Protein AF-A0A7S3RKN9-F1 (afdb_monomer_lite)

Structure (mmCIF, N/CA/C/O backbone):
data_AF-A0A7S3RKN9-F1
#
_entry.id   AF-A0A7S3RKN9-F1
#
loop_
_atom_site.group_PDB
_atom_site.id
_atom_site.type_symbol
_atom_site.label_atom_id
_atom_site.label_alt_id
_atom_site.label_comp_id
_atom_site.label_asym_id
_atom_site.label_entity_id
_atom_site.label_seq_id
_atom_site.pdbx_PDB_ins_code
_atom_site.Cartn_x
_atom_site.Cartn_y
_atom_site.Cartn_z
_atom_site.occupancy
_atom_site.B_iso_or_equiv
_atom_site.auth_seq_id
_atom_site.auth_comp_id
_atom_site.auth_asym_id
_atom_site.auth_atom_id
_atom_site.pdbx_PDB_model_num
ATOM 1 N N . ASP A 1 1 ? 4.032 -5.609 12.120 1.00 88.88 1 ASP A N 1
ATOM 2 C CA . ASP A 1 1 ? 2.744 -4.887 12.029 1.00 88.88 1 ASP A CA 1
ATOM 3 C C . ASP A 1 1 ? 2.445 -4.271 10.671 1.00 88.88 1 ASP A C 1
ATOM 5 O O . ASP A 1 1 ? 1.293 -4.339 10.271 1.00 88.88 1 ASP A O 1
ATOM 9 N N . TRP A 1 2 ? 3.435 -3.713 9.968 1.00 90.31 2 TRP A N 1
ATOM 10 C CA . TRP A 1 2 ? 3.248 -2.872 8.773 1.00 90.31 2 TRP A CA 1
ATOM 11 C C . TRP A 1 2 ? 3.427 -3.581 7.418 1.00 90.31 2 TRP A C 1
ATOM 13 O O . TRP A 1 2 ? 3.619 -2.929 6.403 1.00 90.31 2 TRP A O 1
ATOM 23 N N . ALA A 1 3 ? 3.388 -4.914 7.371 1.00 91.12 3 ALA A N 1
ATOM 24 C CA . ALA A 1 3 ? 3.479 -5.625 6.094 1.00 91.12 3 ALA A CA 1
ATOM 25 C C . ALA A 1 3 ? 2.218 -5.352 5.250 1.00 91.12 3 ALA A C 1
ATOM 27 O O . ALA A 1 3 ? 1.126 -5.797 5.607 1.00 91.12 3 ALA A O 1
ATOM 28 N N . ALA A 1 4 ? 2.375 -4.593 4.168 1.00 92.62 4 ALA A N 1
ATOM 29 C CA . ALA A 1 4 ? 1.299 -4.124 3.301 1.00 92.62 4 ALA A CA 1
ATOM 30 C C . ALA A 1 4 ? 1.808 -3.837 1.881 1.00 92.62 4 ALA A C 1
ATOM 32 O O . ALA A 1 4 ? 3.002 -3.919 1.585 1.00 92.62 4 ALA A O 1
ATOM 33 N N . ILE A 1 5 ? 0.874 -3.488 1.000 1.00 89.94 5 ILE A N 1
ATOM 34 C CA . ILE A 1 5 ? 1.134 -2.999 -0.348 1.00 89.94 5 ILE A CA 1
ATOM 35 C C . ILE A 1 5 ? 1.126 -1.468 -0.306 1.00 89.94 5 ILE A C 1
ATOM 37 O O . ILE A 1 5 ? 0.179 -0.859 0.192 1.00 89.94 5 ILE A O 1
ATOM 41 N N . TYR A 1 6 ? 2.170 -0.867 -0.868 1.00 91.00 6 TYR A N 1
ATOM 42 C CA . TYR A 1 6 ? 2.399 0.578 -0.901 1.00 91.00 6 TYR A CA 1
ATOM 43 C C . TYR A 1 6 ? 2.327 1.073 -2.354 1.00 91.00 6 TYR A C 1
ATOM 45 O O . TYR A 1 6 ? 3.361 1.199 -3.025 1.00 91.00 6 TYR A O 1
ATOM 53 N N . PRO A 1 7 ? 1.109 1.236 -2.910 1.00 89.88 7 PRO A N 1
ATOM 54 C CA . PRO A 1 7 ? 0.935 1.633 -4.297 1.00 89.88 7 PRO A CA 1
ATOM 55 C C . PRO A 1 7 ? 1.515 3.020 -4.555 1.00 89.88 7 PRO A C 1
ATOM 57 O O . PRO A 1 7 ? 1.286 3.970 -3.809 1.00 89.88 7 PRO A O 1
ATOM 60 N N . GLN A 1 8 ? 2.216 3.135 -5.675 1.00 87.94 8 GLN A N 1
ATOM 61 C CA . GLN A 1 8 ? 2.648 4.423 -6.195 1.00 87.94 8 GLN A CA 1
ATOM 62 C C . GLN A 1 8 ? 1.480 5.051 -6.957 1.00 87.94 8 GLN A C 1
ATOM 64 O O . GLN A 1 8 ? 0.854 4.393 -7.789 1.00 87.94 8 GLN A O 1
ATOM 69 N N . LEU A 1 9 ? 1.167 6.312 -6.655 1.00 82.81 9 LEU A N 1
ATOM 70 C CA . LEU A 1 9 ? 0.002 7.002 -7.222 1.00 82.81 9 LEU A CA 1
ATOM 71 C C . LEU A 1 9 ? 0.249 7.546 -8.635 1.00 82.81 9 LEU A C 1
ATOM 73 O O . LEU A 1 9 ? -0.689 7.965 -9.310 1.00 82.81 9 LEU A O 1
ATOM 77 N N . ASP A 1 10 ? 1.499 7.520 -9.096 1.00 82.62 10 ASP A N 1
ATOM 78 C CA . ASP A 1 10 ? 1.868 7.871 -10.458 1.00 82.62 10 ASP A CA 1
ATOM 79 C C . ASP A 1 10 ? 2.910 6.903 -11.039 1.00 82.62 10 ASP A C 1
ATOM 81 O O . ASP A 1 10 ? 3.637 6.195 -10.333 1.00 82.62 10 ASP A O 1
ATOM 85 N N . ILE A 1 11 ? 2.965 6.866 -12.371 1.00 80.62 11 ILE A N 1
ATOM 86 C CA . ILE A 1 11 ? 3.812 5.931 -13.112 1.00 80.62 11 ILE A CA 1
ATOM 87 C C . ILE A 1 11 ? 5.309 6.236 -12.978 1.00 80.62 11 ILE A C 1
ATOM 89 O O . ILE A 1 11 ? 6.124 5.319 -13.074 1.00 80.62 11 ILE A O 1
ATOM 93 N N . ALA A 1 12 ? 5.688 7.498 -12.762 1.00 81.69 12 ALA A N 1
ATOM 94 C CA . ALA A 1 12 ? 7.086 7.883 -12.626 1.00 81.69 12 ALA A CA 1
ATOM 95 C C . ALA A 1 12 ? 7.640 7.398 -11.280 1.00 81.69 12 ALA A C 1
ATOM 97 O O . ALA A 1 12 ? 8.712 6.795 -11.241 1.00 81.69 12 ALA A O 1
ATOM 98 N N . ALA A 1 13 ? 6.875 7.566 -10.200 1.00 82.06 13 ALA A N 1
ATOM 99 C CA . ALA A 1 13 ? 7.175 7.005 -8.890 1.00 82.06 13 ALA A CA 1
ATOM 100 C C . ALA A 1 13 ? 7.249 5.468 -8.938 1.00 82.06 13 ALA A C 1
ATOM 102 O O . ALA A 1 13 ? 8.218 4.883 -8.450 1.00 82.06 13 ALA A O 1
ATOM 103 N N . ALA A 1 14 ? 6.304 4.808 -9.624 1.00 84.31 14 ALA A N 1
ATOM 104 C CA . ALA A 1 14 ? 6.347 3.357 -9.842 1.00 84.31 14 ALA A CA 1
ATOM 105 C C . ALA A 1 14 ? 7.623 2.907 -10.576 1.00 84.31 14 ALA A C 1
ATOM 107 O O . ALA A 1 14 ? 8.273 1.943 -10.168 1.00 84.31 14 ALA A O 1
ATOM 108 N N . ALA A 1 15 ? 8.015 3.622 -11.633 1.00 84.19 15 ALA A N 1
ATOM 109 C CA . ALA A 1 15 ? 9.220 3.318 -12.399 1.00 84.19 15 ALA A CA 1
ATOM 110 C C . ALA A 1 15 ? 10.506 3.503 -11.577 1.00 84.19 15 ALA A C 1
ATOM 112 O O . ALA A 1 15 ? 11.421 2.684 -11.680 1.00 84.19 15 ALA A O 1
ATOM 113 N N . ASN A 1 16 ? 10.557 4.522 -10.715 1.00 84.06 16 ASN A N 1
ATOM 114 C CA . ASN A 1 16 ? 11.695 4.769 -9.827 1.00 84.06 16 ASN A CA 1
ATOM 115 C C . ASN A 1 16 ? 11.913 3.644 -8.803 1.00 84.06 16 ASN A C 1
ATOM 117 O O . ASN A 1 16 ? 13.013 3.517 -8.268 1.00 84.06 16 ASN A O 1
ATOM 121 N N . TYR A 1 17 ? 10.901 2.808 -8.554 1.00 83.25 17 TYR A N 1
ATOM 122 C CA . TYR A 1 17 ? 10.994 1.679 -7.630 1.00 83.25 17 TYR A CA 1
ATOM 123 C C . TYR A 1 17 ? 11.482 0.372 -8.282 1.00 83.25 17 TYR A C 1
ATOM 125 O O . TYR A 1 17 ? 11.813 -0.581 -7.574 1.00 83.25 17 TYR A O 1
ATOM 133 N N . LEU A 1 18 ? 11.573 0.308 -9.617 1.00 82.06 18 LEU A N 1
ATOM 134 C CA . LEU A 1 18 ? 12.048 -0.882 -10.340 1.00 82.06 18 LEU A CA 1
ATOM 135 C C . LEU A 1 18 ? 13.458 -1.339 -9.915 1.00 82.06 18 LEU A C 1
ATOM 137 O O . LEU A 1 18 ? 13.628 -2.542 -9.705 1.00 82.06 18 LEU A O 1
ATOM 141 N N . PRO A 1 19 ? 14.455 -0.445 -9.714 1.00 82.75 19 PRO A N 1
ATOM 142 C CA . PRO A 1 19 ? 15.788 -0.855 -9.274 1.00 82.75 19 PRO A CA 1
ATOM 143 C C . PRO A 1 19 ? 15.789 -1.636 -7.959 1.00 82.75 19 PRO A C 1
ATOM 145 O O . PRO A 1 19 ? 16.480 -2.645 -7.855 1.00 82.75 19 PRO A O 1
ATOM 148 N N . ASN A 1 20 ? 14.942 -1.247 -7.001 1.00 84.19 20 ASN A N 1
ATOM 149 C CA . ASN A 1 20 ? 14.831 -1.940 -5.717 1.00 84.19 20 ASN A CA 1
ATOM 150 C C . ASN A 1 20 ? 14.343 -3.395 -5.867 1.00 84.19 20 ASN A C 1
ATOM 152 O O . ASN A 1 20 ? 14.680 -4.228 -5.033 1.00 84.19 20 ASN A O 1
ATOM 156 N N . GLN A 1 21 ? 13.588 -3.735 -6.920 1.00 84.94 21 GLN A N 1
ATOM 157 C CA . GLN A 1 21 ? 13.223 -5.134 -7.187 1.00 84.94 21 GLN A CA 1
ATOM 158 C C . GLN A 1 21 ? 14.431 -5.947 -7.669 1.00 84.94 21 GLN A C 1
ATOM 160 O O . GLN A 1 21 ? 14.659 -7.063 -7.211 1.00 84.94 21 GLN A O 1
ATOM 165 N N . TRP A 1 22 ? 15.267 -5.372 -8.533 1.00 82.88 22 TRP A N 1
ATOM 166 C CA . TRP A 1 22 ? 16.481 -6.045 -9.002 1.00 82.88 22 TRP A CA 1
ATOM 167 C C . TRP A 1 22 ? 17.545 -6.173 -7.913 1.00 82.88 22 TRP A C 1
ATOM 169 O O . TRP A 1 22 ? 18.212 -7.202 -7.838 1.00 82.88 22 TRP A O 1
ATOM 179 N N . ASP A 1 23 ? 17.675 -5.175 -7.037 1.00 84.75 23 ASP A N 1
ATOM 180 C CA . ASP A 1 23 ? 18.571 -5.238 -5.875 1.00 84.75 23 ASP A CA 1
ATOM 181 C C . ASP A 1 23 ? 18.165 -6.358 -4.898 1.00 84.75 23 ASP A C 1
ATOM 183 O O . ASP A 1 23 ? 19.008 -6.907 -4.188 1.00 84.75 23 ASP A O 1
ATOM 187 N N . ARG A 1 24 ? 16.883 -6.752 -4.903 1.00 84.38 24 ARG A N 1
ATOM 188 C CA . ARG A 1 24 ? 16.360 -7.923 -4.177 1.00 84.38 24 ARG A CA 1
ATOM 189 C C . ARG A 1 24 ? 16.585 -9.252 -4.908 1.00 84.38 24 ARG A C 1
ATOM 191 O O . ARG A 1 24 ? 16.286 -10.301 -4.344 1.00 84.38 24 ARG A O 1
ATOM 198 N N . GLY A 1 25 ? 17.152 -9.224 -6.114 1.00 85.62 25 GLY A N 1
ATOM 199 C CA . GLY A 1 25 ? 17.493 -10.403 -6.911 1.00 85.62 25 GLY A CA 1
ATOM 200 C C . GLY A 1 25 ? 16.433 -10.824 -7.929 1.00 85.62 25 GLY A C 1
ATOM 201 O O . GLY A 1 25 ? 16.578 -11.890 -8.526 1.00 85.62 25 GLY A O 1
ATOM 202 N N . GLU A 1 26 ? 15.391 -10.018 -8.149 1.00 84.81 26 GLU A N 1
ATOM 203 C CA . GLU A 1 26 ? 14.364 -10.334 -9.144 1.00 84.81 26 GLU A CA 1
ATOM 204 C C . GLU A 1 26 ? 14.908 -10.175 -10.571 1.00 84.81 26 GLU A C 1
ATOM 206 O O . GLU A 1 26 ? 15.553 -9.180 -10.904 1.00 84.81 26 GLU A O 1
ATOM 211 N N . ALA A 1 27 ? 14.636 -11.149 -11.443 1.00 80.12 27 ALA A N 1
ATOM 212 C CA . ALA A 1 27 ? 15.057 -11.098 -12.849 1.00 80.12 27 ALA A CA 1
ATOM 213 C C . ALA A 1 27 ? 14.142 -10.202 -13.706 1.00 80.12 27 ALA A C 1
ATOM 215 O O . ALA A 1 27 ? 14.570 -9.627 -14.715 1.00 80.12 27 ALA A O 1
ATOM 216 N N . GLU A 1 28 ? 12.882 -10.079 -13.288 1.00 81.94 28 GLU A N 1
ATOM 217 C CA . GLU A 1 28 ? 11.840 -9.297 -13.940 1.00 81.94 28 GLU A CA 1
ATOM 218 C C . GLU A 1 28 ? 11.100 -8.442 -12.911 1.00 81.94 28 GLU A C 1
ATOM 220 O O . GLU A 1 28 ? 10.952 -8.816 -11.752 1.00 81.94 28 GLU A O 1
ATOM 225 N N . ALA A 1 29 ? 10.643 -7.272 -13.343 1.00 83.94 29 ALA A N 1
ATOM 226 C CA . ALA A 1 29 ? 9.824 -6.376 -12.546 1.00 83.94 29 ALA A CA 1
ATOM 227 C C . ALA A 1 29 ? 8.669 -5.851 -13.400 1.00 83.94 29 ALA A C 1
ATOM 229 O O . ALA A 1 29 ? 8.822 -5.613 -14.602 1.00 83.94 29 ALA A O 1
ATOM 230 N N . HIS A 1 30 ? 7.513 -5.650 -12.774 1.00 83.56 30 HIS A N 1
ATOM 231 C CA . HIS A 1 30 ? 6.300 -5.210 -13.453 1.00 83.56 30 HIS A CA 1
ATOM 232 C C . HIS A 1 30 ? 5.748 -3.952 -12.796 1.00 83.56 30 HIS A C 1
ATOM 234 O O . HIS A 1 30 ? 5.756 -3.824 -11.573 1.00 83.56 30 HIS A O 1
ATOM 240 N N . ILE A 1 31 ? 5.216 -3.050 -13.617 1.00 86.19 31 ILE A N 1
ATOM 241 C CA . ILE A 1 31 ? 4.300 -2.012 -13.143 1.00 86.19 31 ILE A CA 1
ATOM 242 C C . ILE A 1 31 ? 2.895 -2.509 -13.452 1.00 86.19 31 ILE A C 1
ATOM 244 O O . ILE A 1 31 ? 2.588 -2.807 -14.608 1.00 86.19 31 ILE A O 1
ATOM 248 N N . ALA A 1 32 ? 2.056 -2.594 -12.425 1.00 87.81 32 ALA A N 1
ATOM 249 C CA . ALA A 1 32 ? 0.662 -2.998 -12.533 1.00 87.81 32 ALA A CA 1
ATOM 250 C C . ALA A 1 32 ? -0.251 -1.915 -11.952 1.00 87.81 32 ALA A C 1
ATOM 252 O O . ALA A 1 32 ? 0.089 -1.283 -10.951 1.00 87.81 32 ALA A O 1
ATOM 253 N N . ALA A 1 33 ? -1.412 -1.719 -12.572 1.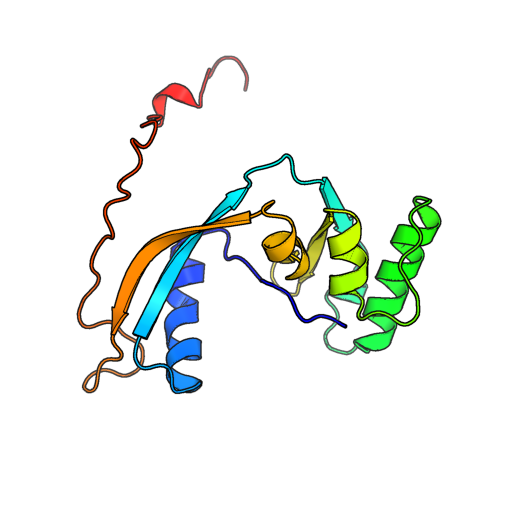00 88.81 33 ALA A N 1
ATOM 254 C CA . ALA A 1 33 ? -2.508 -0.983 -11.966 1.00 88.81 33 ALA A CA 1
ATOM 255 C C . ALA A 1 33 ? -3.191 -1.883 -10.938 1.00 88.81 33 ALA A C 1
ATOM 257 O O . ALA A 1 33 ? -3.510 -3.033 -11.241 1.00 88.81 33 ALA A O 1
ATOM 258 N N . LEU A 1 34 ? -3.434 -1.351 -9.744 1.00 88.44 34 LEU A N 1
ATOM 259 C CA . LEU A 1 34 ? -4.337 -1.982 -8.791 1.00 88.44 34 LEU A CA 1
ATOM 260 C C . LEU A 1 34 ? -5.755 -1.507 -9.083 1.00 88.44 34 LEU A C 1
ATOM 262 O O . LEU A 1 34 ? -6.000 -0.303 -9.169 1.00 88.44 34 LEU A O 1
ATOM 266 N N . VAL A 1 35 ? -6.668 -2.455 -9.245 1.00 86.50 35 VAL A N 1
ATOM 267 C CA . VAL A 1 35 ? -8.083 -2.192 -9.491 1.00 86.50 35 VAL A CA 1
ATOM 268 C C . VAL A 1 35 ? -8.855 -2.605 -8.250 1.00 86.50 35 VAL A C 1
ATOM 270 O O . VAL A 1 35 ? -8.640 -3.684 -7.700 1.00 86.50 35 VAL A O 1
ATOM 273 N N . CYS A 1 36 ? -9.720 -1.708 -7.790 1.00 84.44 36 CYS A N 1
ATOM 274 C CA . CYS A 1 36 ? -10.627 -1.983 -6.687 1.00 84.44 36 CYS A CA 1
ATOM 275 C C . CYS A 1 36 ? -11.897 -2.585 -7.280 1.00 84.44 36 CYS A C 1
ATOM 277 O O . CYS A 1 36 ? -12.578 -1.922 -8.061 1.00 84.44 36 CYS A O 1
ATOM 279 N N . GLU A 1 37 ? -12.189 -3.832 -6.932 1.00 84.75 37 GLU A N 1
ATOM 280 C CA . GLU A 1 37 ? -13.399 -4.528 -7.392 1.00 84.75 37 GLU A CA 1
ATOM 281 C C . GLU A 1 37 ? -14.620 -4.153 -6.536 1.00 84.75 37 GLU A C 1
ATOM 283 O O . GLU A 1 37 ? -15.767 -4.326 -6.945 1.00 84.75 37 GLU A O 1
ATOM 288 N N . GLU A 1 38 ? -14.365 -3.595 -5.351 1.00 82.38 38 GLU A N 1
ATOM 289 C CA . GLU A 1 38 ? -15.362 -3.125 -4.395 1.00 82.38 38 GLU A CA 1
ATOM 290 C C . GLU A 1 38 ? -15.021 -1.707 -3.912 1.00 82.38 38 GLU A C 1
ATOM 292 O O . GLU A 1 38 ? -13.892 -1.226 -4.060 1.00 82.38 38 GLU A O 1
ATOM 297 N N . GLU A 1 39 ? -16.006 -1.022 -3.325 1.00 81.69 39 GLU A N 1
ATOM 298 C CA . GLU A 1 39 ? -15.791 0.289 -2.712 1.00 81.69 39 GLU A CA 1
ATOM 299 C C . GLU A 1 39 ? -14.792 0.176 -1.553 1.00 81.69 39 GLU A C 1
ATOM 301 O O . GLU A 1 39 ? -14.991 -0.590 -0.608 1.00 81.69 39 GLU A O 1
ATOM 306 N N . LEU A 1 40 ? -13.714 0.964 -1.611 1.00 80.00 40 LEU A N 1
ATOM 307 C CA . LEU A 1 40 ? -12.710 0.984 -0.555 1.00 80.00 40 LEU A CA 1
ATOM 308 C C . LEU A 1 40 ? -13.038 2.024 0.509 1.00 80.00 40 LEU A C 1
ATOM 310 O O . LEU A 1 40 ? -13.125 3.221 0.234 1.00 80.00 40 LEU A O 1
ATOM 314 N N . SER A 1 41 ? -13.098 1.570 1.758 1.00 88.50 41 SER A N 1
ATOM 315 C CA . SER A 1 41 ? -13.096 2.468 2.908 1.00 88.50 41 SER A CA 1
ATOM 316 C C . SER A 1 41 ? -11.669 2.902 3.234 1.00 88.50 41 SER A C 1
ATOM 318 O O . SER A 1 41 ? -10.786 2.069 3.431 1.00 88.50 41 SER A O 1
ATOM 320 N N . VAL A 1 42 ? -11.442 4.213 3.332 1.00 90.56 42 VAL A N 1
ATOM 321 C CA . VAL A 1 42 ? -10.120 4.785 3.627 1.00 90.56 42 VAL A CA 1
ATOM 322 C C . VAL A 1 42 ? -10.115 5.425 5.013 1.00 90.56 42 VAL A C 1
ATOM 324 O O . VAL A 1 42 ? -10.814 6.409 5.259 1.00 90.56 42 VAL A O 1
ATOM 327 N N . ALA A 1 43 ? -9.281 4.918 5.919 1.00 92.12 43 ALA A N 1
ATOM 328 C CA . ALA A 1 43 ? -9.010 5.562 7.199 1.00 92.12 43 ALA A CA 1
ATOM 329 C C . ALA A 1 43 ? -7.870 6.578 7.047 1.00 92.12 43 ALA A C 1
ATOM 331 O O . ALA A 1 43 ? -6.710 6.218 6.837 1.00 92.12 43 ALA A O 1
ATOM 332 N N . VAL A 1 44 ? -8.196 7.866 7.176 1.00 92.19 44 VAL A N 1
ATOM 333 C CA . VAL A 1 44 ? -7.219 8.958 7.056 1.00 92.19 44 VAL A CA 1
ATOM 334 C C . VAL A 1 44 ? -6.571 9.241 8.410 1.00 92.19 44 VAL A C 1
ATOM 336 O O . VAL A 1 44 ? -7.202 9.774 9.324 1.00 92.19 44 VAL A O 1
ATOM 339 N N . LEU A 1 45 ?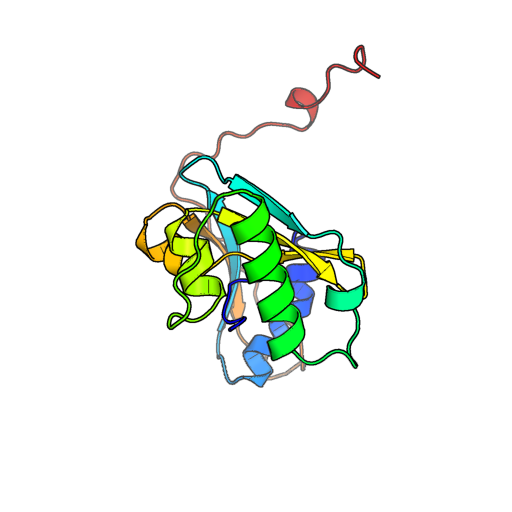 -5.284 8.925 8.525 1.00 91.00 45 LEU A N 1
ATOM 340 C CA . LEU A 1 45 ? -4.493 9.083 9.737 1.00 91.00 45 LEU A CA 1
ATOM 341 C C . LEU A 1 45 ? -3.671 10.375 9.669 1.00 91.00 45 LEU A C 1
ATOM 343 O O . LEU A 1 45 ? -2.698 10.481 8.928 1.00 91.00 45 LEU A O 1
ATOM 347 N N . ARG A 1 46 ? -4.062 11.371 10.471 1.00 87.38 46 ARG A N 1
ATOM 348 C CA . ARG A 1 46 ? -3.454 12.719 10.462 1.00 87.38 46 ARG A CA 1
ATOM 349 C C . ARG A 1 46 ? -2.404 12.950 11.550 1.00 87.38 46 ARG A C 1
ATOM 351 O O . ARG A 1 46 ? -1.920 14.069 11.703 1.00 87.38 46 ARG 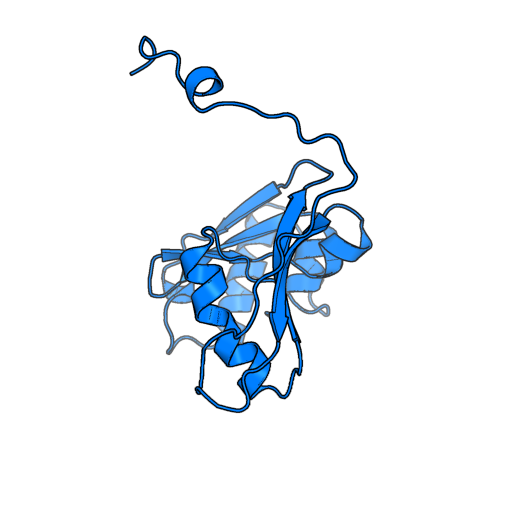A O 1
ATOM 358 N N . ASP A 1 47 ? -2.084 11.927 12.333 1.00 89.88 47 ASP A N 1
ATOM 359 C CA . ASP A 1 47 ? -1.132 12.052 13.433 1.00 89.88 47 ASP A CA 1
ATOM 360 C C . ASP A 1 47 ? 0.296 12.221 12.893 1.00 89.88 47 ASP A C 1
ATOM 362 O O . ASP A 1 47 ? 0.827 11.332 12.227 1.00 89.88 47 ASP A O 1
ATOM 366 N N . ALA A 1 48 ? 0.922 13.368 13.176 1.00 88.31 48 ALA A N 1
ATOM 367 C CA . ALA A 1 48 ? 2.250 13.709 12.663 1.00 88.31 48 ALA A CA 1
ATOM 368 C C . ALA A 1 48 ? 3.345 12.728 13.120 1.00 88.31 48 ALA A C 1
ATOM 370 O O . ALA A 1 48 ? 4.333 12.541 12.410 1.00 88.31 48 ALA A O 1
ATOM 371 N N . ARG A 1 49 ? 3.138 12.034 14.246 1.00 91.12 49 ARG A N 1
ATOM 372 C CA . ARG A 1 49 ? 4.088 11.042 14.765 1.00 91.12 49 ARG A CA 1
ATOM 373 C C . ARG A 1 49 ? 4.245 9.835 13.843 1.00 91.12 49 ARG A C 1
ATOM 375 O O . ARG A 1 49 ? 5.259 9.146 13.907 1.00 91.12 49 ARG A O 1
ATOM 382 N N . LEU A 1 50 ? 3.278 9.576 12.958 1.00 89.69 50 LEU A N 1
ATOM 383 C CA . LEU A 1 50 ? 3.381 8.495 11.972 1.00 89.69 50 LEU A CA 1
ATOM 384 C C . LEU A 1 50 ? 4.511 8.749 10.961 1.00 89.69 50 LEU A C 1
ATOM 386 O O . LEU A 1 50 ? 5.214 7.804 10.606 1.00 89.69 50 LEU A O 1
ATOM 390 N N . SER A 1 51 ? 4.772 10.013 10.614 1.00 89.56 51 SER A N 1
ATOM 391 C CA . SER A 1 51 ? 5.868 10.415 9.716 1.00 89.56 51 SER A CA 1
ATOM 392 C C . SER A 1 51 ? 7.235 10.560 10.404 1.00 89.56 51 SER A C 1
ATOM 394 O O . SER A 1 51 ? 8.251 10.753 9.743 1.00 89.56 51 SER A O 1
ATOM 396 N N . GLU A 1 52 ? 7.308 10.471 11.735 1.00 89.88 52 GLU A N 1
ATOM 397 C CA . GLU A 1 52 ? 8.567 10.666 12.462 1.00 89.88 52 GLU A CA 1
ATOM 398 C C . GLU A 1 52 ? 9.432 9.399 12.415 1.00 89.88 52 GLU A C 1
ATOM 400 O O . GLU A 1 52 ? 9.082 8.370 12.995 1.00 89.88 52 GLU A O 1
ATOM 405 N N . GLY A 1 53 ? 10.587 9.458 11.745 1.00 87.06 53 GLY A N 1
ATOM 406 C CA . GLY A 1 53 ? 11.510 8.317 11.635 1.00 87.06 53 GLY A CA 1
ATOM 407 C C . GLY A 1 53 ? 12.115 7.859 12.970 1.00 87.06 53 GLY A C 1
ATOM 408 O O . GLY A 1 53 ? 12.487 6.700 13.113 1.00 87.06 53 GLY A O 1
ATOM 409 N N . SER A 1 54 ? 12.180 8.745 13.969 1.00 91.94 54 SER A N 1
ATOM 410 C CA . SER A 1 54 ? 12.643 8.419 15.325 1.00 91.94 54 SER A CA 1
ATOM 411 C C . SER A 1 54 ? 11.561 7.816 16.223 1.00 91.94 54 SER A C 1
ATOM 413 O O . SER A 1 54 ? 11.875 7.372 17.327 1.00 91.94 54 SER A O 1
ATOM 415 N N . TYR A 1 55 ? 10.294 7.835 15.799 1.00 92.31 55 TYR A N 1
ATOM 416 C CA . TYR A 1 55 ? 9.189 7.325 16.605 1.00 92.31 55 TYR A CA 1
ATOM 417 C C . TYR A 1 55 ? 9.064 5.801 16.421 1.00 92.31 55 TYR A C 1
ATOM 419 O O . TYR A 1 55 ? 8.986 5.347 15.275 1.00 92.31 55 TYR A O 1
ATOM 427 N N . PRO A 1 56 ? 9.052 4.989 17.498 1.00 94.12 56 PRO A N 1
ATOM 428 C CA . PRO A 1 56 ? 9.080 3.531 17.374 1.00 94.12 56 PRO A CA 1
ATOM 429 C C . PRO A 1 56 ? 7.903 2.961 16.571 1.00 94.12 56 PRO A C 1
ATOM 431 O O . PRO A 1 56 ? 6.752 3.350 16.766 1.00 94.12 56 PRO A O 1
ATOM 434 N N . GLU A 1 57 ? 8.165 1.974 15.708 1.00 91.69 57 GLU A N 1
ATOM 435 C CA . GLU A 1 57 ? 7.127 1.363 14.858 1.00 91.69 57 GLU A CA 1
ATOM 436 C C . GLU A 1 57 ? 5.978 0.728 15.655 1.00 91.69 57 GLU A C 1
ATOM 438 O O . GLU A 1 57 ? 4.821 0.793 15.232 1.00 91.69 57 GLU A O 1
ATOM 443 N N . ALA A 1 58 ? 6.283 0.138 16.816 1.00 93.44 58 ALA A N 1
ATOM 444 C CA . ALA A 1 58 ? 5.288 -0.442 17.717 1.00 93.44 58 ALA A CA 1
ATOM 445 C C . ALA A 1 58 ? 4.365 0.630 18.327 1.00 93.44 58 ALA A C 1
ATOM 447 O O . ALA A 1 58 ? 3.158 0.411 18.483 1.00 93.44 58 ALA A O 1
ATOM 448 N N . ASP A 1 59 ? 4.908 1.815 18.606 1.00 94.94 59 ASP A N 1
ATOM 449 C CA . ASP A 1 59 ? 4.136 2.942 19.125 1.00 94.94 59 ASP A CA 1
ATOM 450 C C . ASP A 1 59 ? 3.253 3.531 18.021 1.00 94.94 59 ASP A C 1
ATOM 452 O O . ASP A 1 59 ? 2.065 3.769 18.248 1.00 94.94 59 ASP A O 1
ATOM 456 N N . LYS A 1 60 ? 3.772 3.658 16.788 1.00 94.25 60 LYS A N 1
ATOM 457 C CA . LYS A 1 60 ? 2.958 4.010 15.608 1.00 94.25 60 LYS A CA 1
ATOM 458 C C . LYS A 1 60 ? 1.792 3.040 15.433 1.00 94.25 60 LYS A C 1
ATOM 460 O O . LYS A 1 60 ? 0.658 3.469 15.234 1.00 94.25 60 LYS A O 1
ATOM 465 N N . ALA A 1 61 ? 2.049 1.736 15.544 1.00 94.38 61 ALA A N 1
ATOM 466 C CA . ALA A 1 61 ? 1.006 0.726 15.407 1.00 94.38 61 ALA A CA 1
ATOM 467 C C . ALA A 1 61 ? -0.066 0.860 16.501 1.00 94.38 61 ALA A C 1
ATOM 469 O O . ALA A 1 61 ? -1.263 0.741 16.227 1.00 94.38 61 ALA A O 1
ATOM 470 N N . SER A 1 62 ? 0.350 1.178 17.729 1.00 93.75 62 SER A N 1
ATOM 471 C CA . SER A 1 62 ? -0.556 1.432 18.852 1.00 93.75 62 SER A CA 1
ATOM 472 C C . SER A 1 62 ? -1.450 2.655 18.613 1.00 93.75 62 SER A C 1
ATOM 474 O O . SER A 1 62 ? -2.640 2.602 18.928 1.00 93.75 62 SER A O 1
ATOM 476 N N . LEU A 1 63 ? -0.931 3.720 17.987 1.00 93.75 63 LEU A N 1
ATOM 477 C CA . LEU A 1 63 ? -1.736 4.884 17.589 1.00 93.75 63 LEU A CA 1
ATOM 478 C C . LEU A 1 63 ? -2.850 4.505 16.610 1.00 93.75 63 LEU A C 1
ATOM 480 O O . LEU A 1 63 ? -3.989 4.936 16.790 1.00 93.75 63 LEU A O 1
ATOM 484 N N . VAL A 1 64 ? -2.552 3.667 15.612 1.00 94.62 64 VAL A N 1
ATOM 485 C CA . VAL A 1 64 ? -3.566 3.194 14.655 1.00 94.62 64 VAL A CA 1
ATOM 486 C C . VAL A 1 64 ? -4.635 2.366 15.361 1.00 94.62 64 VAL A C 1
ATOM 488 O O . VAL A 1 64 ? -5.823 2.617 15.174 1.00 94.62 64 VAL A O 1
ATOM 491 N N . ARG A 1 65 ? -4.245 1.429 16.235 1.00 94.62 65 ARG A N 1
ATOM 492 C CA . ARG A 1 65 ? -5.213 0.629 17.007 1.00 94.62 65 ARG A CA 1
ATOM 493 C C . ARG A 1 65 ? -6.118 1.500 17.869 1.00 94.62 65 ARG A C 1
ATOM 495 O O . ARG A 1 65 ? -7.324 1.272 17.900 1.00 94.62 65 ARG A O 1
ATOM 502 N N . GLN A 1 66 ? -5.555 2.513 18.524 1.00 93.00 66 GLN A N 1
ATOM 503 C CA . GLN A 1 66 ? -6.333 3.456 19.318 1.00 93.00 66 GLN A CA 1
ATOM 504 C C . GLN A 1 66 ? -7.294 4.277 18.448 1.00 93.00 66 GLN A C 1
ATOM 506 O O . GLN A 1 66 ? -8.435 4.496 18.849 1.00 93.00 66 GLN A O 1
ATOM 511 N N . ALA A 1 67 ? -6.868 4.710 17.258 1.00 92.88 67 ALA A N 1
ATOM 512 C CA . ALA A 1 67 ? -7.723 5.443 16.327 1.00 92.88 67 ALA A CA 1
ATOM 513 C C . ALA A 1 67 ? -8.930 4.602 15.877 1.00 92.88 67 ALA A C 1
ATOM 515 O O . ALA A 1 67 ? -10.058 5.092 15.917 1.00 92.88 67 ALA A O 1
ATOM 516 N N . PHE A 1 68 ? -8.714 3.328 15.536 1.00 93.94 68 PHE A N 1
ATOM 517 C CA . PHE A 1 68 ? -9.797 2.401 15.195 1.00 93.94 68 PHE A CA 1
ATOM 518 C C . PHE A 1 68 ? -10.733 2.162 16.385 1.00 93.94 68 PHE A C 1
ATOM 520 O O . PHE A 1 68 ? -11.948 2.279 16.234 1.00 93.94 68 PHE A O 1
ATOM 527 N N . ALA A 1 69 ? -10.186 1.936 17.586 1.00 92.56 69 ALA A N 1
ATOM 528 C CA . ALA A 1 69 ? -10.990 1.763 18.795 1.00 92.56 69 ALA A CA 1
ATOM 529 C C . ALA A 1 69 ? -11.871 2.992 19.088 1.00 92.56 69 ALA A C 1
ATOM 531 O O . ALA A 1 69 ? -13.052 2.844 19.402 1.00 92.56 69 ALA A O 1
ATOM 532 N N . ASN A 1 70 ? -11.332 4.205 18.922 1.00 90.38 70 ASN A N 1
ATOM 533 C CA . ASN A 1 70 ? -12.080 5.457 19.082 1.00 90.38 70 ASN A CA 1
ATOM 534 C C . ASN A 1 70 ? -13.188 5.625 18.028 1.00 90.38 70 ASN A C 1
ATOM 536 O O . ASN A 1 70 ? -14.197 6.268 18.305 1.00 90.38 70 ASN A O 1
ATOM 540 N N . ALA A 1 71 ? -13.007 5.049 16.838 1.00 89.50 71 ALA A N 1
ATOM 541 C CA . ALA A 1 71 ? -14.009 5.008 15.775 1.00 89.50 71 ALA A CA 1
ATOM 542 C C . ALA A 1 71 ? -15.034 3.867 15.947 1.00 89.50 71 ALA A C 1
ATOM 544 O O . ALA A 1 71 ? -15.912 3.701 15.104 1.00 89.50 71 ALA A O 1
ATOM 545 N N . GLY A 1 72 ? -14.941 3.074 17.022 1.00 90.12 72 GLY A N 1
ATOM 546 C CA . GLY A 1 72 ? -15.830 1.938 17.277 1.00 90.12 72 GLY A CA 1
ATOM 547 C C . GLY A 1 72 ? -15.458 0.656 16.524 1.00 90.12 72 GLY A C 1
ATOM 548 O O . GLY A 1 72 ? -16.226 -0.304 16.555 1.00 90.12 72 GLY A O 1
ATOM 549 N N . LEU A 1 73 ? -14.286 0.606 15.883 1.00 88.25 73 LEU A N 1
ATOM 550 C CA . LEU A 1 73 ? -13.765 -0.579 15.202 1.00 88.25 73 LEU A CA 1
ATOM 551 C C . LEU A 1 73 ? -12.727 -1.277 16.085 1.00 88.25 73 LEU A C 1
ATOM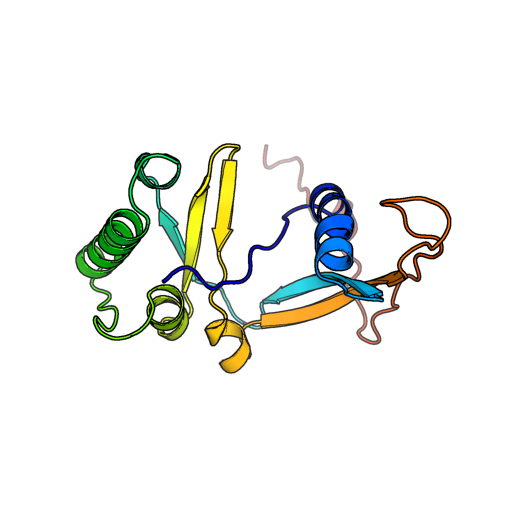 553 O O . LEU A 1 73 ? -11.682 -0.720 16.420 1.00 88.25 73 LEU A O 1
ATOM 557 N N . SER A 1 74 ? -12.999 -2.523 16.468 1.00 90.75 74 SER A N 1
ATOM 558 C CA . SER A 1 74 ? -12.056 -3.313 17.259 1.00 90.75 74 SER A CA 1
ATOM 559 C C . SER A 1 74 ? -11.111 -4.087 16.342 1.00 90.75 74 SER A C 1
ATOM 561 O O . SER A 1 74 ? -11.533 -4.970 15.595 1.00 90.75 74 SER A O 1
ATOM 563 N N . LEU A 1 75 ? -9.820 -3.756 16.399 1.00 93.56 75 LEU A N 1
ATOM 564 C CA . LEU A 1 75 ? -8.768 -4.522 15.731 1.00 93.56 75 LEU A CA 1
ATOM 565 C C . LEU A 1 75 ? -8.285 -5.645 16.650 1.00 93.56 75 LEU A C 1
ATOM 567 O O . LEU A 1 75 ? -7.958 -5.392 17.811 1.00 93.56 75 LEU A O 1
ATOM 571 N N . ALA A 1 76 ? -8.179 -6.869 16.126 1.00 91.31 76 ALA A N 1
ATOM 572 C CA . ALA A 1 76 ? -7.699 -8.022 16.884 1.00 91.31 76 ALA A CA 1
ATOM 573 C C . ALA A 1 76 ? -6.300 -7.740 17.488 1.00 91.31 76 ALA A C 1
ATOM 575 O O . ALA A 1 76 ? -5.348 -7.519 16.731 1.00 91.31 76 ALA A O 1
ATOM 576 N N . PRO A 1 77 ? -6.131 -7.743 18.829 1.00 86.94 77 PRO A N 1
ATOM 577 C CA . PRO A 1 77 ? -4.878 -7.318 19.467 1.00 86.94 77 PRO A CA 1
ATOM 578 C C . PRO A 1 77 ? -3.684 -8.226 19.164 1.00 86.94 77 PRO A C 1
ATOM 580 O O . PRO A 1 77 ? -2.553 -7.758 19.120 1.00 86.94 77 PRO A O 1
ATOM 583 N N . ALA A 1 78 ? -3.943 -9.521 18.963 1.00 89.25 78 ALA A N 1
ATOM 584 C CA . ALA A 1 78 ? -2.917 -10.531 18.711 1.00 89.25 78 ALA A CA 1
ATOM 585 C C . ALA A 1 78 ? -2.556 -10.686 17.222 1.00 89.25 78 ALA A C 1
ATOM 587 O O . ALA A 1 78 ? -1.566 -11.341 16.907 1.00 89.25 78 ALA A O 1
ATOM 588 N N . ALA A 1 79 ? -3.353 -10.120 16.311 1.00 90.50 79 ALA A N 1
ATOM 589 C CA . ALA A 1 79 ? -3.074 -10.168 14.879 1.00 90.50 79 ALA A CA 1
ATOM 590 C C . ALA A 1 79 ? -2.129 -9.022 14.485 1.00 90.50 79 ALA A C 1
ATOM 592 O O . ALA A 1 79 ? -2.244 -7.939 15.070 1.00 90.50 79 ALA A O 1
ATOM 593 N N . PRO A 1 80 ? -1.242 -9.201 13.489 1.00 93.19 80 PRO A N 1
ATOM 594 C CA . PRO A 1 80 ? -0.493 -8.092 12.901 1.00 93.19 80 PRO A CA 1
ATOM 595 C C . PRO A 1 80 ? -1.427 -6.946 12.492 1.00 93.19 80 PRO A C 1
ATOM 597 O O . PRO A 1 80 ? -2.527 -7.192 12.000 1.00 93.19 80 PRO A O 1
ATOM 600 N N . LEU A 1 81 ? -1.008 -5.694 12.706 1.00 95.06 81 LEU A N 1
ATOM 601 C CA . LEU A 1 81 ? -1.869 -4.526 12.486 1.00 95.06 81 LEU A CA 1
ATOM 602 C C . LEU A 1 81 ? -2.525 -4.499 11.100 1.00 95.06 81 LEU A C 1
ATOM 604 O O . LEU A 1 81 ? -3.740 -4.345 11.028 1.00 95.06 81 LEU A O 1
ATOM 608 N N . MET A 1 82 ? -1.745 -4.629 10.021 1.00 94.81 82 MET A N 1
ATOM 609 C CA . MET A 1 82 ? -2.296 -4.552 8.662 1.00 94.81 82 MET A CA 1
ATOM 610 C C . MET A 1 82 ? -3.291 -5.674 8.383 1.00 94.81 82 MET A C 1
ATOM 612 O O . MET A 1 82 ? -4.336 -5.400 7.808 1.00 94.81 82 MET A O 1
ATOM 616 N N . ASP A 1 83 ? -3.035 -6.895 8.857 1.00 91.69 83 ASP A N 1
ATOM 617 C CA . ASP A 1 83 ? -4.004 -7.988 8.737 1.00 91.69 83 ASP A CA 1
ATOM 618 C C . ASP A 1 83 ? -5.310 -7.620 9.450 1.00 91.69 83 ASP A C 1
ATOM 620 O O . ASP A 1 83 ? -6.374 -7.663 8.844 1.00 91.69 83 ASP A O 1
ATOM 624 N N . ALA A 1 84 ? -5.228 -7.154 10.702 1.00 93.25 84 ALA A N 1
ATOM 625 C CA . ALA A 1 84 ? -6.406 -6.762 11.472 1.00 93.25 84 ALA A CA 1
ATOM 626 C C . ALA A 1 84 ? -7.201 -5.624 10.814 1.00 93.25 84 ALA A C 1
ATOM 628 O O . ALA A 1 84 ? -8.424 -5.626 10.893 1.00 93.25 84 ALA A O 1
ATOM 629 N N . VAL A 1 85 ? -6.527 -4.651 10.195 1.00 92.94 85 VAL A N 1
ATOM 630 C CA . VAL A 1 85 ? -7.168 -3.561 9.443 1.00 92.94 85 VAL A CA 1
ATOM 631 C C . VAL A 1 85 ? -7.843 -4.096 8.177 1.00 92.94 85 VAL A C 1
ATOM 633 O O . VAL A 1 85 ? -8.981 -3.730 7.888 1.00 92.94 85 VAL A O 1
ATOM 636 N N . GLY A 1 86 ? -7.165 -4.984 7.447 1.00 89.31 86 GLY A N 1
ATOM 637 C CA . GLY A 1 86 ? -7.661 -5.554 6.198 1.00 89.31 86 GLY A CA 1
ATOM 638 C C . GLY A 1 86 ? -8.906 -6.429 6.358 1.00 89.31 86 GLY A C 1
ATOM 639 O O . GLY A 1 86 ? -9.729 -6.441 5.450 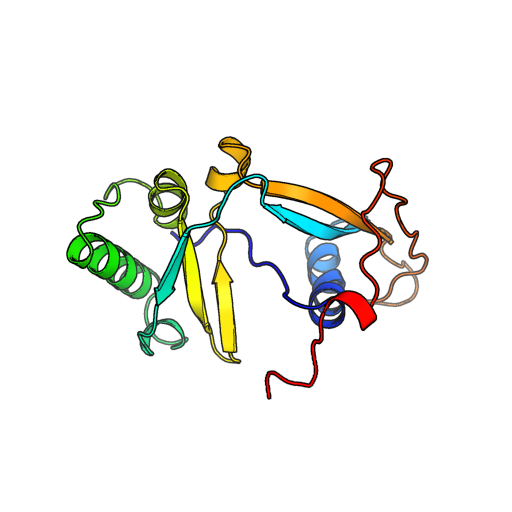1.00 89.31 86 GLY A O 1
ATOM 640 N N . GLU A 1 87 ? -9.100 -7.074 7.513 1.00 88.88 87 GLU A N 1
ATOM 641 C CA . GLU A 1 87 ? -10.341 -7.808 7.839 1.00 88.88 87 GLU A CA 1
ATOM 642 C C . GLU A 1 87 ? -11.588 -6.903 7.880 1.00 88.88 87 GLU A C 1
ATOM 644 O O . GLU A 1 87 ? -12.712 -7.386 7.765 1.00 88.88 87 GLU A O 1
ATOM 649 N N . HIS A 1 88 ? -11.410 -5.586 8.035 1.00 86.94 88 HIS A N 1
ATOM 650 C CA . HIS A 1 88 ? -12.501 -4.607 7.955 1.00 86.94 88 HIS A CA 1
ATOM 651 C C . HIS A 1 88 ? -12.678 -4.024 6.544 1.00 86.94 88 HIS A C 1
ATOM 653 O O . HIS A 1 88 ? -13.446 -3.081 6.379 1.00 86.94 88 HIS A O 1
ATOM 659 N N . SER A 1 89 ? -11.961 -4.532 5.532 1.00 85.38 89 SER A N 1
ATOM 660 C CA . SER A 1 89 ? -11.920 -3.965 4.171 1.00 85.38 89 SER A CA 1
ATOM 661 C C . SER A 1 89 ? -11.558 -2.472 4.146 1.00 85.38 89 SER A C 1
ATOM 663 O O . SER A 1 89 ? -12.025 -1.705 3.302 1.00 85.38 89 SER A O 1
ATOM 665 N N . VAL A 1 90 ? -10.714 -2.049 5.092 1.00 89.38 90 VAL A N 1
ATOM 666 C CA . VAL A 1 90 ? -10.229 -0.672 5.212 1.00 89.38 90 VAL A CA 1
ATOM 667 C C . VAL A 1 90 ? -8.780 -0.597 4.746 1.00 89.38 90 VAL A C 1
ATOM 669 O O . VAL A 1 90 ? -7.962 -1.446 5.095 1.00 89.38 90 VAL A O 1
ATOM 672 N N . CYS A 1 91 ? -8.432 0.453 4.011 1.00 91.81 91 CYS A N 1
ATOM 673 C CA . CYS A 1 91 ? -7.046 0.848 3.782 1.00 91.81 91 CYS A CA 1
ATOM 674 C C . CYS A 1 91 ? -6.691 2.105 4.580 1.00 91.81 91 CYS A C 1
ATOM 676 O O . CYS A 1 91 ? -7.566 2.825 5.068 1.00 91.81 91 CYS A O 1
ATOM 678 N N . LEU A 1 92 ? -5.396 2.370 4.743 1.00 93.62 92 LEU A N 1
ATOM 679 C CA . LEU A 1 92 ? -4.930 3.535 5.490 1.00 93.62 92 LEU A CA 1
ATOM 680 C C . LEU A 1 92 ? -4.368 4.579 4.536 1.00 93.62 92 LEU A C 1
ATOM 682 O O . LEU A 1 92 ? -3.618 4.251 3.625 1.00 93.62 92 LEU A O 1
ATOM 686 N N . LEU A 1 93 ? -4.672 5.844 4.800 1.00 92.25 93 LEU A N 1
ATOM 687 C CA . LEU A 1 93 ? -3.945 6.973 4.237 1.00 92.25 93 LEU A CA 1
ATOM 688 C C . LEU A 1 93 ? -3.190 7.642 5.382 1.00 92.25 93 LEU A C 1
ATOM 690 O O . LEU A 1 93 ? -3.804 8.311 6.216 1.00 92.25 93 LEU A O 1
ATOM 694 N N . ALA A 1 94 ? -1.880 7.425 5.455 1.00 90.69 94 ALA A N 1
ATOM 695 C CA . ALA A 1 94 ? -1.033 7.935 6.529 1.00 90.69 94 ALA A CA 1
ATOM 696 C C . ALA A 1 94 ? -0.066 8.993 6.003 1.00 90.69 94 ALA A C 1
ATOM 698 O O . ALA A 1 94 ? 0.245 9.035 4.817 1.00 90.69 94 ALA A O 1
ATOM 699 N N . ARG A 1 95 ? 0.408 9.869 6.887 1.00 84.38 95 ARG A N 1
ATOM 700 C CA . ARG A 1 95 ? 1.461 10.821 6.539 1.00 84.38 95 ARG A CA 1
ATOM 701 C C . ARG A 1 95 ? 2.820 10.126 6.557 1.00 84.38 95 ARG A C 1
ATOM 703 O O . ARG A 1 95 ? 3.161 9.496 7.556 1.00 84.38 95 ARG A O 1
ATOM 710 N N . ASP A 1 96 ? 3.583 10.322 5.495 1.00 81.00 96 ASP A N 1
ATOM 711 C CA . ASP A 1 96 ? 4.985 9.939 5.362 1.00 81.00 96 ASP A CA 1
ATOM 712 C C . ASP A 1 96 ? 5.873 11.198 5.227 1.00 81.00 96 ASP A C 1
ATOM 714 O O . ASP A 1 96 ? 5.373 12.327 5.293 1.00 81.00 96 ASP A O 1
ATOM 718 N N . ALA A 1 97 ? 7.190 11.025 5.089 1.00 74.19 97 ALA A N 1
ATOM 719 C CA . ALA A 1 97 ? 8.175 12.101 5.004 1.00 74.19 97 ALA A CA 1
ATOM 720 C C . ALA A 1 97 ? 7.850 13.136 3.909 1.00 74.19 97 ALA A C 1
ATOM 722 O O . ALA A 1 97 ? 7.948 14.339 4.163 1.00 74.19 97 ALA A O 1
ATOM 723 N N . ASP A 1 98 ? 7.399 12.678 2.738 1.00 73.31 98 ASP A N 1
ATOM 724 C CA . ASP A 1 98 ? 7.209 13.523 1.550 1.00 73.31 98 ASP A CA 1
ATOM 725 C C . ASP A 1 98 ? 5.734 13.773 1.184 1.00 73.31 98 ASP A C 1
ATOM 727 O O . ASP A 1 98 ? 5.434 14.505 0.238 1.00 73.31 98 ASP A O 1
ATOM 731 N N . GLY A 1 99 ? 4.777 13.205 1.925 1.00 81.19 99 GLY A N 1
ATOM 732 C CA . GLY A 1 99 ? 3.366 13.329 1.567 1.00 81.19 99 GLY A CA 1
ATOM 733 C C . GLY A 1 99 ? 2.430 12.408 2.333 1.00 81.19 99 GLY A C 1
ATOM 734 O O . GLY A 1 99 ? 2.669 12.069 3.488 1.00 81.19 99 GLY A O 1
ATOM 735 N N . HIS A 1 100 ? 1.317 12.052 1.692 1.00 84.94 100 HIS A N 1
ATOM 736 C CA . HIS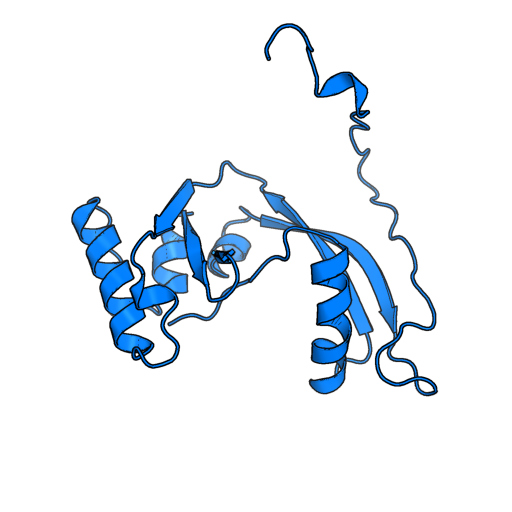 A 1 100 ? 0.469 10.969 2.173 1.00 84.94 100 HIS A CA 1
ATOM 737 C C . HIS A 1 100 ? 0.810 9.701 1.406 1.00 84.94 100 HIS A C 1
ATOM 739 O O . HIS A 1 100 ? 0.913 9.725 0.182 1.00 84.94 100 HIS A O 1
ATOM 745 N N . GLU A 1 101 ? 0.926 8.608 2.136 1.00 88.94 101 GLU A N 1
ATOM 746 C CA . GLU A 1 101 ? 1.118 7.281 1.594 1.00 88.94 101 GLU A CA 1
ATOM 747 C C . GLU A 1 101 ? -0.171 6.478 1.775 1.00 88.94 101 GLU A C 1
ATOM 749 O O . GLU A 1 101 ? -0.779 6.461 2.854 1.00 88.94 101 GLU A O 1
ATOM 754 N N . LEU A 1 102 ? -0.608 5.840 0.690 1.00 91.00 102 LEU A N 1
ATOM 755 C CA . LEU A 1 102 ? -1.695 4.875 0.726 1.00 91.00 102 LEU A CA 1
ATOM 756 C C . LEU A 1 102 ? -1.114 3.514 1.113 1.00 91.00 102 LEU A C 1
ATOM 758 O O . LEU A 1 102 ? -0.157 3.047 0.503 1.00 91.00 102 LEU A O 1
ATOM 762 N N . ILE A 1 103 ? -1.717 2.872 2.105 1.00 93.25 103 ILE A N 1
ATOM 763 C CA . ILE A 1 103 ? -1.278 1.592 2.652 1.00 93.25 103 ILE A CA 1
ATOM 764 C C . ILE A 1 103 ? -2.434 0.607 2.508 1.00 93.25 103 ILE A C 1
ATOM 766 O O . ILE A 1 103 ? -3.484 0.760 3.139 1.00 93.25 103 ILE A O 1
ATOM 770 N N . LEU A 1 104 ? -2.242 -0.403 1.665 1.00 92.06 104 LEU A N 1
ATOM 771 C CA . LEU A 1 104 ? -3.233 -1.430 1.361 1.00 92.06 104 LEU A CA 1
ATOM 772 C C . LEU A 1 104 ? -2.861 -2.743 2.072 1.00 92.06 104 LEU A C 1
ATOM 774 O O . LEU A 1 104 ? -1.857 -3.369 1.718 1.00 92.06 104 LEU A O 1
ATOM 778 N N . PRO A 1 105 ? -3.647 -3.205 3.057 1.00 92.56 105 PRO A N 1
ATOM 779 C CA . PRO A 1 105 ? -3.449 -4.515 3.663 1.00 92.56 105 PRO A CA 1
ATOM 780 C C . PRO A 1 105 ? -3.441 -5.676 2.663 1.00 92.56 105 PRO A C 1
ATOM 782 O O . PRO A 1 105 ? -4.309 -5.775 1.796 1.00 92.56 105 PRO A O 1
ATOM 785 N N . HIS A 1 106 ? -2.532 -6.640 2.847 1.00 89.12 106 HIS A N 1
ATOM 786 C CA . HIS A 1 106 ? -2.493 -7.850 2.014 1.00 89.12 106 HIS A CA 1
ATOM 787 C C . HIS A 1 106 ? -3.778 -8.688 2.097 1.00 89.12 106 HIS A C 1
ATOM 789 O O . HIS A 1 106 ? -4.133 -9.360 1.127 1.00 89.12 106 HIS A O 1
ATOM 795 N N . ALA A 1 107 ? -4.487 -8.648 3.231 1.00 84.62 107 ALA A N 1
ATOM 796 C CA . ALA A 1 107 ? -5.752 -9.360 3.404 1.00 84.62 107 ALA A CA 1
ATOM 797 C C . ALA A 1 107 ? -6.810 -8.937 2.368 1.00 84.62 107 ALA A C 1
ATOM 799 O O . ALA A 1 107 ? -7.579 -9.780 1.917 1.00 84.62 107 ALA A O 1
ATOM 800 N N . MET A 1 108 ? -6.777 -7.692 1.876 1.00 82.56 108 MET A N 1
ATOM 801 C CA . MET A 1 108 ? -7.708 -7.215 0.842 1.00 82.56 108 MET A CA 1
ATOM 802 C C . MET A 1 108 ? -7.605 -8.011 -0.467 1.00 82.56 108 MET A C 1
ATOM 804 O O . MET A 1 108 ? -8.598 -8.172 -1.172 1.00 82.56 108 MET A O 1
ATOM 808 N N . TRP A 1 109 ? -6.435 -8.588 -0.763 1.00 82.00 109 TRP A N 1
ATOM 809 C CA . TRP A 1 109 ? -6.266 -9.492 -1.904 1.00 82.00 109 TRP A CA 1
ATOM 810 C C . TRP A 1 109 ? -7.005 -10.820 -1.711 1.00 82.00 109 TRP A C 1
ATOM 812 O O . TRP A 1 109 ? -7.551 -11.383 -2.655 1.00 82.00 109 TRP A O 1
ATOM 822 N N . ARG A 1 110 ? -7.039 -11.336 -0.474 1.00 73.88 110 ARG A N 1
ATOM 823 C CA . ARG A 1 110 ? -7.724 -12.596 -0.137 1.00 73.88 110 ARG A CA 1
ATOM 824 C C . ARG A 1 110 ? -9.238 -12.457 -0.239 1.00 73.88 110 ARG A C 1
ATOM 826 O O . ARG A 1 110 ? -9.912 -13.419 -0.588 1.00 73.88 110 ARG A O 1
ATOM 833 N N . HIS A 1 111 ? -9.751 -11.263 0.041 1.00 70.00 111 HIS A N 1
ATOM 834 C CA . HIS A 1 111 ? -11.175 -10.954 -0.047 1.00 70.00 111 HIS A CA 1
ATOM 835 C C . HIS A 1 111 ? -11.629 -10.580 -1.464 1.00 70.00 111 HIS A C 1
ATOM 837 O O . HIS A 1 111 ? -12.794 -10.266 -1.649 1.00 70.00 111 HIS A O 1
ATOM 843 N N . SER A 1 112 ? -10.747 -10.654 -2.470 1.00 70.12 112 SER A N 1
ATOM 844 C CA . SER A 1 112 ? -11.038 -10.256 -3.859 1.00 70.12 112 SER A CA 1
ATOM 845 C C . SER A 1 112 ? -11.448 -8.786 -4.024 1.00 70.12 112 SER A C 1
ATOM 847 O O . SER A 1 112 ? -11.977 -8.421 -5.066 1.00 70.12 112 SER A O 1
ATOM 849 N N . ALA A 1 113 ? -11.160 -7.930 -3.036 1.00 77.94 113 ALA A N 1
ATOM 850 C CA . ALA A 1 113 ? -11.422 -6.492 -3.120 1.00 77.94 113 ALA A CA 1
ATOM 851 C C . ALA A 1 113 ? -10.435 -5.777 -4.060 1.00 77.94 113 ALA A C 1
ATOM 853 O O . ALA A 1 113 ? -10.697 -4.664 -4.516 1.00 77.94 113 ALA A O 1
ATOM 854 N N . LEU A 1 114 ? -9.289 -6.410 -4.333 1.00 83.06 114 LEU A N 1
ATOM 855 C CA . LEU A 1 114 ? -8.238 -5.897 -5.202 1.00 83.06 114 LEU A CA 1
ATOM 856 C C . LEU A 1 114 ? -7.875 -6.916 -6.279 1.00 83.06 114 LEU A C 1
ATOM 858 O O . LEU A 1 114 ? -7.682 -8.099 -5.990 1.00 83.06 114 LEU A O 1
ATOM 862 N N . SER A 1 115 ? -7.676 -6.421 -7.493 1.00 85.06 115 SER A N 1
ATOM 863 C CA . SER A 1 115 ? -7.008 -7.138 -8.573 1.00 85.06 115 SER A CA 1
ATOM 864 C C . SER A 1 115 ? -5.816 -6.327 -9.097 1.00 85.06 115 SER A C 1
ATOM 866 O O . SER A 1 115 ? -5.684 -5.129 -8.830 1.00 85.06 115 SER A O 1
ATOM 868 N N . ALA A 1 116 ? -4.899 -6.986 -9.810 1.00 86.06 116 ALA A N 1
ATOM 869 C CA . ALA A 1 116 ? -3.809 -6.319 -10.519 1.00 86.06 116 ALA A CA 1
ATOM 870 C C . ALA A 1 116 ? -3.943 -6.526 -12.018 1.00 86.06 116 ALA A C 1
ATOM 872 O O . ALA A 1 116 ? -4.061 -7.656 -12.495 1.00 86.06 116 ALA A O 1
ATOM 873 N N . LEU A 1 117 ? -3.798 -5.429 -12.749 1.00 85.94 117 LEU A N 1
ATOM 874 C CA . LEU A 1 117 ? -3.638 -5.430 -14.187 1.00 85.94 117 LEU A CA 1
ATOM 875 C C . LEU A 1 117 ? -2.198 -5.032 -14.535 1.00 85.94 117 LEU A C 1
ATOM 877 O O . LEU A 1 117 ? -1.825 -3.874 -14.331 1.00 85.94 117 LEU A O 1
ATOM 881 N N . PRO A 1 118 ? -1.372 -5.947 -15.068 1.00 81.38 118 PRO A N 1
ATOM 882 C CA . PRO A 1 118 ? -0.039 -5.597 -15.536 1.00 81.38 118 PRO A CA 1
ATOM 883 C C . PRO A 1 118 ? -0.137 -4.540 -16.638 1.00 81.38 118 PRO A C 1
ATOM 885 O O . PRO A 1 118 ? -0.924 -4.685 -17.568 1.00 81.38 118 PRO A O 1
ATOM 888 N N . LEU A 1 119 ? 0.673 -3.490 -16.544 1.00 82.50 119 LEU A N 1
ATOM 889 C CA . LEU A 1 119 ? 0.765 -2.440 -17.559 1.00 82.50 119 LEU A CA 1
ATOM 890 C C . LEU A 1 119 ? 2.066 -2.572 -18.347 1.00 82.50 119 LEU A C 1
ATOM 892 O O . LEU A 1 119 ? 2.069 -2.507 -19.575 1.00 82.50 119 LEU A O 1
ATOM 896 N N . TYR A 1 120 ? 3.171 -2.792 -17.633 1.00 81.62 120 TYR A N 1
ATOM 897 C CA . TYR A 1 120 ? 4.507 -2.889 -18.208 1.00 81.62 120 TYR A CA 1
ATOM 898 C C . TYR A 1 120 ? 5.297 -4.013 -17.558 1.00 81.62 120 TYR A C 1
ATOM 900 O O . TYR A 1 120 ? 5.213 -4.225 -16.349 1.00 81.62 120 TYR A O 1
ATOM 908 N N . SER A 1 121 ? 6.103 -4.693 -18.369 1.00 80.94 121 SER A N 1
ATOM 909 C CA . SER A 1 121 ? 7.054 -5.709 -17.915 1.00 80.94 121 SER A CA 1
ATOM 910 C C . SER A 1 121 ? 8.467 -5.306 -18.301 1.00 80.94 121 SER A C 1
ATOM 912 O O . SER A 1 121 ? 8.688 -4.834 -19.422 1.00 80.94 121 SER A O 1
ATOM 914 N N . PHE A 1 122 ? 9.405 -5.509 -17.383 1.00 80.44 122 PHE A N 1
ATOM 915 C CA . PHE A 1 122 ? 10.785 -5.081 -17.524 1.00 80.44 122 PHE A CA 1
ATOM 916 C C . PHE A 1 122 ? 11.752 -6.169 -17.067 1.00 80.44 122 PHE A C 1
ATOM 918 O O . PHE A 1 122 ? 11.639 -6.681 -15.958 1.00 80.44 122 PHE A O 1
ATOM 925 N N . SER A 1 123 ? 12.758 -6.463 -17.886 1.00 77.50 123 SER A N 1
ATOM 926 C CA . SER A 1 123 ? 13.852 -7.361 -17.503 1.00 77.50 123 SER A CA 1
ATOM 927 C C . SER A 1 123 ? 15.042 -6.570 -16.965 1.00 77.50 123 SER A C 1
ATOM 929 O O . SER A 1 123 ? 15.346 -5.476 -17.465 1.00 77.50 123 SER A O 1
ATOM 931 N N . GLN A 1 124 ? 15.758 -7.151 -16.001 1.00 70.88 124 GLN A N 1
ATOM 932 C CA . GLN A 1 124 ? 17.019 -6.598 -15.514 1.00 70.88 124 GLN A CA 1
ATOM 933 C C . GLN A 1 124 ? 18.026 -6.464 -16.672 1.00 70.88 124 GLN A C 1
ATOM 935 O O . GLN A 1 124 ? 18.252 -7.396 -17.448 1.00 70.88 124 GLN A O 1
ATOM 940 N N . SER A 1 125 ? 18.649 -5.292 -16.813 1.00 68.00 125 SER A N 1
ATOM 941 C CA . SER A 1 125 ? 19.704 -5.083 -17.807 1.00 68.00 125 SER A CA 1
ATOM 942 C C . SER A 1 125 ? 21.057 -5.526 -17.262 1.00 68.00 125 SER A C 1
ATOM 944 O O . SER A 1 125 ? 21.557 -4.975 -16.286 1.00 68.00 125 SER A O 1
ATOM 946 N N . ALA A 1 126 ? 21.713 -6.453 -17.960 1.00 60.28 126 ALA A N 1
ATOM 947 C CA . ALA A 1 126 ? 23.085 -6.862 -17.649 1.00 60.28 126 ALA A CA 1
ATOM 948 C C . ALA A 1 126 ? 24.151 -5.812 -18.039 1.00 60.28 126 ALA A C 1
ATOM 950 O O . ALA A 1 126 ? 25.339 -6.038 -17.819 1.00 60.28 126 ALA A O 1
ATOM 951 N N . ARG A 1 127 ? 23.763 -4.699 -18.687 1.00 55.56 127 ARG A N 1
ATOM 952 C CA . ARG A 1 127 ? 24.698 -3.714 -19.275 1.00 55.56 127 ARG A CA 1
ATOM 953 C C . ARG A 1 127 ? 24.605 -2.314 -18.681 1.00 55.56 127 ARG A C 1
ATOM 955 O O . ARG A 1 127 ? 25.583 -1.579 -18.749 1.00 55.56 127 ARG A O 1
ATOM 962 N N . ILE A 1 128 ? 23.445 -1.928 -18.157 1.00 53.84 128 ILE A N 1
ATOM 963 C CA . ILE A 1 128 ? 23.211 -0.598 -17.586 1.00 53.84 128 ILE A CA 1
ATOM 964 C C . ILE A 1 128 ? 22.535 -0.805 -16.229 1.00 53.84 128 ILE A C 1
ATOM 966 O O . ILE A 1 128 ? 21.394 -1.272 -16.205 1.00 53.84 128 ILE A O 1
ATOM 970 N N . PRO A 1 129 ? 23.216 -0.494 -15.114 1.00 48.91 129 PRO A N 1
ATOM 971 C CA . PRO A 1 129 ? 22.612 -0.556 -13.790 1.00 48.91 129 PRO A CA 1
ATOM 972 C C . PRO A 1 129 ? 21.379 0.352 -13.728 1.00 48.91 129 PRO A C 1
ATOM 974 O O . PRO A 1 129 ? 21.449 1.523 -14.098 1.00 48.91 129 PRO A O 1
ATOM 977 N N . GLY A 1 130 ? 20.245 -0.184 -13.278 1.00 50.94 130 GLY A N 1
ATOM 978 C CA . GLY A 1 130 ? 19.055 0.619 -12.989 1.00 50.94 130 GLY A CA 1
ATOM 979 C C . GLY A 1 130 ? 18.165 1.007 -14.179 1.00 50.94 130 GLY A C 1
ATOM 980 O O . GLY A 1 130 ? 17.309 1.866 -14.003 1.00 50.94 130 GLY A O 1
ATOM 981 N N . THR A 1 131 ? 18.298 0.417 -15.377 1.00 52.44 131 THR A N 1
ATOM 982 C CA . THR A 1 131 ? 17.359 0.703 -16.490 1.00 52.44 131 THR A CA 1
ATOM 983 C C . THR A 1 131 ? 16.992 -0.504 -17.347 1.00 52.44 131 THR A C 1
ATOM 985 O O . THR A 1 131 ? 17.734 -1.476 -17.471 1.00 52.44 131 THR A O 1
ATOM 988 N N . THR A 1 132 ? 15.810 -0.416 -17.953 1.00 51.97 132 THR A N 1
ATOM 989 C CA . THR A 1 132 ? 15.096 -1.502 -18.621 1.00 51.97 132 THR A CA 1
ATOM 990 C C . THR A 1 132 ? 15.470 -1.559 -20.099 1.00 51.97 132 THR A C 1
ATOM 992 O O . THR A 1 132 ? 15.402 -0.569 -20.821 1.00 51.97 132 THR A O 1
ATOM 995 N N . SER A 1 133 ? 15.909 -2.724 -20.579 1.00 45.12 133 SER A N 1
ATOM 996 C CA . SER A 1 133 ? 16.274 -2.886 -21.998 1.00 45.12 133 SER A CA 1
ATOM 997 C C . SER A 1 133 ? 15.053 -3.094 -22.906 1.00 45.12 133 SER A C 1
ATOM 999 O O . SER A 1 133 ? 15.157 -2.975 -24.128 1.00 45.12 133 SER A O 1
ATOM 1001 N N . ARG A 1 134 ? 13.885 -3.388 -22.314 1.00 51.19 134 ARG A N 1
ATOM 1002 C CA . ARG A 1 134 ? 12.616 -3.610 -23.007 1.00 51.19 134 ARG A CA 1
ATOM 1003 C C . ARG A 1 134 ? 11.454 -3.331 -22.055 1.00 51.19 134 ARG A C 1
ATOM 1005 O O . ARG A 1 134 ? 11.408 -3.915 -20.978 1.00 51.19 134 ARG A O 1
ATOM 1012 N N . ALA A 1 135 ? 10.535 -2.463 -22.464 1.00 53.25 135 ALA A N 1
ATOM 1013 C CA . ALA A 1 135 ? 9.215 -2.336 -21.862 1.00 53.25 135 ALA A CA 1
ATOM 1014 C C . ALA A 1 135 ? 8.210 -2.880 -22.877 1.00 53.25 135 ALA A C 1
ATOM 1016 O O . ALA A 1 135 ? 8.145 -2.382 -24.002 1.00 53.25 135 ALA A O 1
ATOM 1017 N N . ALA A 1 136 ? 7.467 -3.920 -22.515 1.00 54.34 136 ALA A N 1
ATOM 1018 C CA . ALA A 1 136 ? 6.317 -4.353 -23.298 1.00 54.34 136 ALA A CA 1
ATOM 1019 C C . ALA A 1 136 ? 5.061 -3.835 -22.603 1.00 54.34 136 ALA A C 1
ATOM 1021 O O . ALA A 1 136 ? 4.846 -4.148 -21.431 1.00 54.34 136 ALA A O 1
ATOM 1022 N N . ALA A 1 137 ? 4.263 -3.037 -23.316 1.00 59.59 137 ALA A N 1
ATOM 1023 C CA . ALA A 1 137 ? 2.906 -2.754 -22.879 1.00 59.59 137 ALA A CA 1
ATOM 1024 C C . ALA A 1 137 ? 2.141 -4.079 -22.880 1.00 59.59 137 ALA A C 1
ATOM 1026 O O . ALA A 1 137 ? 2.110 -4.780 -23.895 1.00 59.59 137 ALA A O 1
ATOM 1027 N N . VAL A 1 138 ? 1.563 -4.432 -21.741 1.00 56.91 138 VAL A N 1
ATOM 1028 C CA . VAL A 1 138 ? 0.658 -5.573 -21.660 1.00 56.91 138 VAL A CA 1
ATOM 1029 C C . VAL A 1 138 ? -0.696 -5.060 -22.133 1.00 56.91 138 VAL A C 1
ATOM 1031 O O . VAL A 1 138 ? -1.252 -4.145 -21.531 1.00 56.91 138 VAL A O 1
ATOM 1034 N N . GLN A 1 139 ? -1.198 -5.571 -23.261 1.00 52.44 139 GLN A N 1
ATOM 1035 C CA . GLN A 1 139 ? -2.563 -5.249 -23.669 1.00 52.44 139 GLN A CA 1
ATOM 1036 C C . GLN A 1 139 ? -3.523 -5.941 -22.694 1.00 52.44 139 GLN A C 1
ATOM 1038 O O . GLN A 1 139 ? -3.453 -7.166 -22.575 1.00 52.44 139 GLN A O 1
ATOM 1043 N N . PRO A 1 140 ? -4.388 -5.200 -21.979 1.00 49.31 140 PRO A N 1
ATOM 1044 C CA . PRO A 1 140 ? -5.458 -5.830 -21.224 1.00 49.31 140 PRO A CA 1
ATOM 1045 C C . PRO A 1 140 ? -6.412 -6.526 -22.199 1.00 49.31 140 PRO A C 1
ATOM 1047 O O . PRO A 1 140 ? -6.890 -5.903 -23.143 1.00 49.31 140 PRO A O 1
ATOM 1050 N N . ASP A 1 141 ? -6.720 -7.799 -21.951 1.00 46.25 141 ASP A N 1
ATOM 1051 C CA . ASP A 1 141 ? -7.758 -8.545 -22.690 1.00 46.25 141 ASP A CA 1
ATOM 1052 C C . ASP A 1 141 ? -9.186 -8.084 -22.322 1.00 46.25 141 ASP A C 1
ATOM 1054 O O . ASP A 1 141 ? -10.187 -8.576 -22.842 1.00 46.25 141 ASP A O 1
ATOM 1058 N N . THR A 1 142 ? -9.307 -7.116 -21.416 1.00 40.53 142 THR A N 1
ATOM 1059 C CA . THR A 1 142 ? -10.565 -6.499 -21.012 1.00 40.53 142 THR A CA 1
ATOM 1060 C C . THR A 1 142 ? -10.737 -5.164 -21.723 1.00 40.53 142 THR A C 1
ATOM 1062 O O . THR A 1 142 ? -9.874 -4.290 -21.657 1.00 40.53 142 THR A O 1
ATOM 1065 N N . ALA A 1 143 ? -11.867 -5.012 -22.421 1.00 36.94 143 ALA A N 1
ATOM 1066 C CA . ALA A 1 143 ? -12.282 -3.783 -23.087 1.00 36.94 143 ALA A CA 1
ATOM 1067 C C . ALA A 1 143 ? -12.229 -2.602 -22.104 1.00 36.94 143 ALA A C 1
ATOM 1069 O O . ALA A 1 143 ? -13.150 -2.386 -21.318 1.00 36.94 143 ALA A O 1
ATOM 1070 N N . ALA A 1 144 ? -11.125 -1.859 -22.130 1.00 33.66 144 ALA A N 1
ATOM 1071 C CA . ALA A 1 144 ? -10.956 -0.665 -21.329 1.00 33.66 144 ALA A CA 1
ATOM 1072 C C . ALA A 1 144 ? -11.963 0.377 -21.818 1.00 33.66 144 ALA A C 1
ATOM 1074 O O . ALA A 1 144 ? -11.948 0.772 -22.988 1.00 33.66 144 ALA A O 1
ATOM 1075 N N . LEU A 1 145 ? -12.848 0.810 -20.920 1.00 29.50 145 LEU A N 1
ATOM 1076 C CA . LEU A 1 145 ? -13.669 1.991 -21.131 1.00 29.50 145 LEU A CA 1
ATOM 1077 C C . LEU A 1 145 ? -12.703 3.168 -21.317 1.00 29.50 145 LEU A C 1
ATOM 1079 O O . LEU A 1 145 ? -12.065 3.630 -20.373 1.00 29.50 145 LEU A O 1
ATOM 1083 N N . CYS A 1 146 ? -12.526 3.588 -22.564 1.00 32.53 146 CYS A N 1
ATOM 1084 C CA . CYS A 1 146 ? -11.641 4.680 -22.921 1.00 32.53 146 CYS A CA 1
ATOM 1085 C C . CYS A 1 146 ? -12.357 5.990 -22.577 1.00 32.53 146 CYS A C 1
ATOM 1087 O O . CYS A 1 146 ? -13.013 6.573 -23.435 1.00 32.53 146 CYS A O 1
ATOM 1089 N N . LEU A 1 147 ? -12.285 6.421 -21.316 1.00 29.22 147 LEU A N 1
ATOM 1090 C CA . LEU A 1 147 ? -12.696 7.772 -20.943 1.00 29.22 147 LEU A CA 1
ATOM 1091 C C . LEU A 1 147 ? -11.591 8.731 -21.373 1.00 29.22 147 LEU A C 1
ATOM 1093 O O . LEU A 1 147 ? -10.438 8.634 -20.943 1.00 29.22 147 LEU A O 1
ATOM 1097 N N . SER A 1 148 ? -11.943 9.616 -22.291 1.00 34.00 148 SER A N 1
ATOM 1098 C CA . SER A 1 148 ? -11.070 10.674 -22.759 1.00 34.00 148 SER A CA 1
ATOM 1099 C C . SER A 1 148 ? -11.044 11.805 -21.731 1.00 34.00 148 SER A C 1
ATOM 1101 O O . SER A 1 148 ? -11.926 11.951 -20.889 1.00 34.00 148 SER A O 1
ATOM 1103 N N . ARG A 1 149 ? -10.023 12.657 -21.806 1.00 32.19 149 ARG A N 1
ATOM 1104 C CA . ARG A 1 149 ? -9.872 13.829 -20.932 1.00 32.19 149 ARG A CA 1
ATOM 1105 C C . ARG A 1 149 ? -11.038 14.832 -21.051 1.00 32.19 149 ARG A C 1
ATOM 1107 O O . ARG A 1 149 ? -11.167 15.705 -20.200 1.00 32.19 149 ARG A O 1
ATOM 1114 N N . GLU A 1 150 ? -11.865 14.700 -22.086 1.00 37.09 150 GLU A N 1
ATOM 1115 C CA . GLU A 1 150 ? -13.077 15.491 -22.313 1.00 37.09 150 GLU A CA 1
ATOM 1116 C C . GLU A 1 150 ? -14.250 15.013 -21.439 1.00 37.09 150 GLU A C 1
ATOM 1118 O O . GLU A 1 150 ? -15.120 15.809 -21.105 1.00 37.09 150 GLU A O 1
ATOM 1123 N N . ASP A 1 151 ? -14.226 13.759 -20.974 1.00 38.50 151 ASP A N 1
ATOM 1124 C CA . ASP A 1 151 ? -15.286 13.163 -20.148 1.00 38.50 151 ASP A CA 1
ATOM 1125 C C . ASP A 1 151 ? -15.185 13.551 -18.656 1.00 38.50 151 ASP A C 1
ATOM 1127 O O . ASP A 1 151 ? -16.068 13.227 -17.862 1.00 38.50 151 ASP A O 1
ATOM 1131 N N . LEU A 1 152 ? -14.108 14.243 -18.254 1.00 38.66 152 LEU A N 1
ATOM 1132 C CA . LEU A 1 152 ? -13.774 14.550 -16.853 1.00 38.66 152 LEU A CA 1
ATOM 1133 C C . LEU A 1 152 ? -13.832 16.042 -16.484 1.00 38.66 152 LEU A C 1
ATOM 1135 O O . LEU A 1 152 ? -13.426 16.407 -15.381 1.00 38.66 152 LEU A O 1
ATOM 1139 N N . ALA A 1 153 ? -14.338 16.916 -17.354 1.00 32.16 153 ALA A N 1
ATOM 1140 C CA . ALA A 1 153 ? -14.530 18.318 -16.997 1.00 32.16 153 ALA A CA 1
ATOM 1141 C C . ALA A 1 153 ? -15.815 18.890 -17.605 1.00 32.16 153 ALA A C 1
ATOM 1143 O O . ALA A 1 153 ? -15.869 19.143 -18.804 1.00 32.16 153 ALA A O 1
ATOM 1144 N N . ASP A 1 154 ? -16.807 19.178 -16.756 1.00 40.28 154 ASP A N 1
ATOM 1145 C CA . ASP A 1 154 ? -17.697 20.319 -16.983 1.00 40.28 154 ASP A CA 1
ATOM 1146 C C . ASP A 1 154 ? -16.980 21.566 -16.432 1.00 40.28 154 ASP A C 1
ATOM 1148 O O . ASP A 1 154 ? -16.864 21.719 -15.211 1.00 40.28 154 ASP A O 1
ATOM 1152 N N . PRO A 1 155 ? -16.462 22.462 -17.291 1.00 38.38 155 PRO A N 1
ATOM 1153 C CA . PRO A 1 155 ? -15.764 23.664 -16.849 1.00 38.38 155 PRO A CA 1
ATOM 1154 C C . PRO A 1 155 ? -16.677 24.660 -16.120 1.00 38.38 155 PRO A C 1
ATOM 1156 O O . PRO A 1 155 ? -16.170 25.631 -15.569 1.00 38.38 155 PRO A O 1
ATOM 1159 N N . ALA A 1 156 ? -18.001 24.457 -16.114 1.00 36.47 156 ALA A N 1
ATOM 1160 C CA . ALA A 1 156 ? -18.951 25.317 -15.411 1.00 36.47 156 ALA A CA 1
ATOM 1161 C C . ALA A 1 156 ? -19.030 25.056 -13.892 1.00 36.47 156 ALA A C 1
ATOM 1163 O O . ALA A 1 156 ? -19.784 25.744 -13.203 1.00 36.47 156 ALA A O 1
ATOM 1164 N N . GLN A 1 157 ? -18.277 24.080 -13.366 1.00 43.78 157 GLN A N 1
ATOM 1165 C CA . GLN A 1 157 ? -18.241 23.742 -11.934 1.00 43.78 157 GLN A CA 1
ATOM 1166 C C . GLN A 1 157 ? -16.960 24.199 -11.201 1.00 43.78 157 GLN A C 1
ATOM 1168 O O . GLN A 1 157 ? -16.714 23.752 -10.080 1.00 43.78 157 GLN A O 1
ATOM 1173 N N . LEU A 1 158 ? -16.171 25.104 -11.798 1.00 34.47 158 LEU A N 1
ATOM 1174 C CA . LEU A 1 158 ? -15.075 25.832 -11.135 1.00 34.47 158 LEU A CA 1
ATOM 1175 C C . LEU A 1 158 ? -15.354 27.337 -11.071 1.00 34.47 158 LEU A C 1
ATOM 1177 O O . LEU A 1 158 ? -15.707 27.919 -12.120 1.00 34.47 158 LEU A O 1
#

Secondary structure (DSSP, 8-state):
---EE---SSHHHHHHTHHHHHHTT-SEEEEEEEEESSPPEEEEE--GGGG-TTS-HHHHHHHHHHHHHHTT----TTS-HHHHHHTTTEEEEEE-SSSEEEEEETHHHHTTSEEEEEEEEEEPPSSSTT--S-EEE---SS------TTTT--GGG-

Sequence (158 aa):
DWAAIYPQLDIAAAANYLPNQWDRGEAEAHIAALVCEEELSVAVLRDARLSEGSYPEADKASLVRQAFANAGLSLAPAAPLMDAVGEHSVCLLARDADGHELILPHAMWRHSALSALPLYSFSQSARIPGTTSRAAAVQPDTAALCLSREDLADPAQL

Radius of gyration: 18.63 Å; chains: 1; bounding box: 44×38×43 Å

Organism: Emiliania huxleyi (NCBI:txid2903)

Foldseek 3Di:
DQPFDWDDPDPVVVLQCVLVCVVVVDQKDFDWDKDFPDDEAEAEAPDCLLADPPRDPVVNLVVVQVVCVVVVHHFDPPDDSLLSCVVVSYWYFYDHPPGTITTHRPSCVVVVRIDIGTQWMFGQDPPDRSDGPDIDGDDPPDDDPPDDPVNPDPPVVD

pLDDT: mean 77.97, std 18.71, range [29.22, 95.06]